Protein AF-A0A7X6ZB89-F1 (afdb_monomer_lite)

Foldseek 3Di:
DDPPPDCPPPVNPVVVVPPPLVVLLVVLVVLLVVLLVVLVVQLVVDDDPLNVLSVVLNVQSVVLSVQLVVCVVPDPDPVVNVVSSVVSSVSNVVSSVVSVVVSVVVVVVPPPPPDD

Radius of gyration: 21.14 Å; chains: 1; bounding box: 41×26×75 Å

Structure (mmCIF, N/CA/C/O backbone):
data_AF-A0A7X6ZB89-F1
#
_entry.id   AF-A0A7X6ZB89-F1
#
loop_
_atom_site.group_PDB
_atom_site.id
_atom_site.type_symbol
_atom_site.label_atom_id
_atom_site.label_alt_id
_atom_site.label_comp_id
_atom_site.label_asym_id
_atom_site.label_entity_id
_atom_site.label_seq_id
_atom_site.pdbx_PDB_ins_code
_atom_site.Cartn_x
_atom_site.Cartn_y
_atom_site.Cartn_z
_atom_site.occupancy
_atom_site.B_iso_or_equiv
_atom_site.auth_seq_id
_atom_site.auth_comp_id
_atom_site.auth_asym_id
_atom_site.auth_atom_id
_atom_site.pdbx_PDB_model_num
ATOM 1 N N . MET A 1 1 ? -27.510 18.300 45.429 1.00 42.75 1 MET A N 1
ATOM 2 C CA . MET A 1 1 ? -27.590 19.033 44.149 1.00 42.75 1 MET A CA 1
ATOM 3 C C . MET A 1 1 ? -27.216 18.046 43.051 1.00 42.75 1 MET A C 1
ATOM 5 O O . MET A 1 1 ? -26.042 17.742 42.904 1.00 42.75 1 MET A O 1
ATOM 9 N N . SER A 1 2 ? -28.198 17.409 42.405 1.00 51.78 2 SER A N 1
ATOM 10 C CA . SER A 1 2 ? -27.920 16.395 41.379 1.00 51.78 2 SER A CA 1
ATOM 11 C C . SER A 1 2 ? -27.474 17.092 40.100 1.00 51.78 2 SER A C 1
ATOM 13 O O . SER A 1 2 ? -28.306 17.671 39.404 1.00 51.78 2 SER A O 1
ATOM 15 N N . GLU A 1 3 ? -26.178 17.044 39.787 1.00 60.84 3 GLU A N 1
ATOM 16 C CA . GLU A 1 3 ? -25.675 17.360 38.449 1.00 60.84 3 GLU A CA 1
ATOM 17 C C . GLU A 1 3 ? -26.241 16.330 37.465 1.00 60.84 3 GLU A C 1
ATOM 19 O O . GLU A 1 3 ? -25.663 15.275 37.198 1.00 60.84 3 GLU A O 1
ATOM 24 N N . ARG A 1 4 ? -27.446 16.604 36.961 1.00 61.22 4 ARG A N 1
ATOM 25 C CA . ARG A 1 4 ? -28.065 15.860 35.869 1.00 61.22 4 ARG A CA 1
ATOM 26 C C . ARG A 1 4 ? -27.124 16.001 34.675 1.00 61.22 4 ARG A C 1
ATOM 28 O O . ARG A 1 4 ? -27.034 17.077 34.097 1.00 61.22 4 ARG A O 1
ATOM 35 N N . SER A 1 5 ? -26.378 14.936 34.371 1.00 62.72 5 SER A N 1
ATOM 36 C CA . SER A 1 5 ? -25.467 14.865 33.227 1.00 62.72 5 SER A CA 1
ATOM 37 C C . SER A 1 5 ? -26.210 15.354 31.985 1.00 62.72 5 SER A C 1
ATOM 39 O O . SER A 1 5 ? -27.123 14.682 31.512 1.00 62.72 5 SER A O 1
ATOM 41 N N . ASP A 1 6 ? -25.878 16.558 31.522 1.00 69.88 6 ASP A N 1
ATOM 42 C CA . ASP A 1 6 ? -26.587 17.221 30.434 1.00 69.88 6 ASP A CA 1
ATOM 43 C C . ASP A 1 6 ? -26.511 16.349 29.163 1.00 69.88 6 ASP A C 1
ATOM 45 O O . ASP A 1 6 ? -25.403 16.092 28.666 1.00 69.88 6 ASP A O 1
ATOM 49 N N . PRO A 1 7 ? -27.653 15.855 28.645 1.00 63.06 7 PRO A N 1
ATOM 50 C CA . PRO A 1 7 ? -27.685 14.982 27.476 1.00 63.06 7 PRO A CA 1
ATOM 51 C C . PRO A 1 7 ? -27.354 15.715 26.166 1.00 63.06 7 PRO A C 1
ATOM 53 O O . PRO A 1 7 ? -27.076 15.055 25.164 1.00 63.06 7 PRO A O 1
ATOM 56 N N . THR A 1 8 ? -27.341 17.053 26.153 1.00 70.00 8 THR A N 1
ATOM 57 C CA . THR A 1 8 ? -26.950 17.853 24.976 1.00 70.00 8 THR A CA 1
ATOM 58 C C . THR A 1 8 ? -25.439 18.047 24.860 1.00 70.00 8 THR A C 1
ATOM 60 O O . THR A 1 8 ? -24.927 18.398 23.795 1.00 70.00 8 THR A O 1
ATOM 63 N N . LYS A 1 9 ? -24.681 17.733 25.917 1.00 69.62 9 LYS A N 1
ATOM 64 C CA . LYS A 1 9 ? -23.219 17.758 25.879 1.00 69.62 9 LYS A CA 1
ATOM 65 C C . LYS A 1 9 ? -22.732 16.677 24.915 1.00 69.62 9 LYS A C 1
ATOM 67 O O . LYS A 1 9 ? -22.846 15.489 25.209 1.00 69.62 9 LYS A O 1
ATOM 72 N N . MET A 1 10 ? -22.116 17.074 23.798 1.00 67.94 10 MET A N 1
ATOM 73 C CA . MET A 1 10 ? -21.648 16.151 22.744 1.00 67.94 10 MET A CA 1
ATOM 74 C C . MET A 1 10 ? -20.794 14.979 23.275 1.00 67.94 10 MET A C 1
ATOM 76 O O . MET A 1 10 ? -20.833 13.879 22.739 1.00 67.94 10 MET A O 1
ATOM 80 N N . ARG A 1 11 ? -20.065 15.167 24.387 1.00 65.31 11 ARG A N 1
ATOM 81 C CA . ARG A 1 11 ? -19.260 14.121 25.055 1.00 65.31 11 ARG A CA 1
ATOM 82 C C . ARG A 1 11 ? -20.083 12.981 25.694 1.00 65.31 11 ARG A C 1
ATOM 84 O O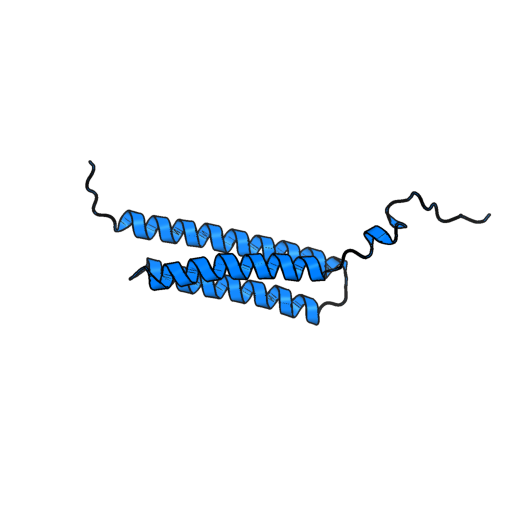 . ARG A 1 11 ? -19.539 11.895 25.926 1.00 65.31 11 ARG A O 1
ATOM 91 N N . ASN A 1 12 ? -21.354 13.236 26.004 1.00 64.56 12 ASN A N 1
ATOM 92 C CA . ASN A 1 12 ? -22.295 12.286 26.602 1.00 64.56 12 ASN A CA 1
ATOM 93 C C . ASN A 1 12 ? -23.173 11.573 25.567 1.00 64.56 12 ASN A C 1
ATOM 95 O O . ASN A 1 12 ? -23.901 10.661 25.947 1.00 64.56 12 ASN A O 1
ATOM 99 N N . GLN A 1 13 ? -23.094 11.931 24.280 1.00 72.12 13 GLN A N 1
ATOM 100 C CA . GLN A 1 13 ? -23.859 11.254 23.234 1.00 72.12 13 GLN A CA 1
ATOM 101 C C . GLN A 1 13 ? -23.305 9.837 22.982 1.00 72.12 13 GLN A C 1
ATOM 103 O O . GLN A 1 13 ? -22.176 9.692 22.498 1.00 72.12 13 GLN A O 1
ATOM 108 N N . PRO A 1 14 ? -24.081 8.769 23.266 1.00 59.59 14 PRO A N 1
ATOM 109 C CA . PRO A 1 14 ? -23.645 7.384 23.056 1.00 59.59 14 PRO A CA 1
ATOM 110 C C . PRO A 1 14 ? -23.413 7.063 21.573 1.00 59.59 14 PRO A C 1
ATOM 112 O O . PRO A 1 14 ? -22.560 6.243 21.231 1.00 59.59 14 PRO A O 1
ATOM 115 N N . SER A 1 15 ? -24.129 7.756 20.683 1.00 59.75 15 SER A N 1
ATOM 116 C CA . SER A 1 15 ? -24.000 7.642 19.228 1.00 59.75 15 SER A CA 1
ATOM 117 C C . SER A 1 15 ? -22.623 8.071 18.709 1.00 59.75 15 SER A C 1
ATOM 119 O O . SER A 1 15 ? -22.133 7.490 17.748 1.00 59.75 15 SER A O 1
ATOM 121 N N . LEU A 1 16 ? -21.946 9.015 19.375 1.00 55.19 16 LEU A N 1
ATOM 122 C CA . LEU A 1 16 ? -20.591 9.448 19.004 1.00 55.19 16 LEU A CA 1
ATOM 123 C C . LEU A 1 16 ? -19.489 8.534 19.566 1.00 55.19 16 LEU A C 1
ATOM 125 O O . LEU A 1 16 ? -18.369 8.536 19.057 1.00 55.19 16 LEU A O 1
ATOM 129 N N . ARG A 1 17 ? -19.782 7.721 20.592 1.00 55.66 17 ARG A N 1
ATOM 130 C CA . ARG A 1 17 ? -18.818 6.758 21.167 1.00 55.66 17 ARG A CA 1
ATOM 131 C C . ARG A 1 17 ? -18.786 5.413 20.454 1.00 55.66 17 ARG A C 1
ATOM 133 O O . ARG A 1 17 ? -17.824 4.668 20.614 1.00 55.66 17 ARG A O 1
ATOM 140 N N . THR A 1 18 ? -19.821 5.091 19.688 1.00 54.84 18 THR A N 1
ATOM 141 C CA . THR A 1 18 ? -19.956 3.787 19.024 1.00 54.84 18 THR A CA 1
ATOM 142 C C . THR A 1 18 ? -19.384 3.765 17.612 1.00 54.84 18 THR A C 1
ATOM 144 O O . THR A 1 18 ? -19.550 2.761 16.922 1.00 54.84 18 THR A O 1
ATOM 147 N N . SER A 1 19 ? -18.657 4.813 17.193 1.00 54.06 19 SER A N 1
ATOM 148 C CA . SER A 1 19 ? -17.944 4.816 15.913 1.00 54.06 19 SER A CA 1
ATOM 149 C C . SER A 1 19 ? -16.975 3.638 15.870 1.00 54.06 19 SER A C 1
ATOM 151 O O . SER A 1 19 ? -15.912 3.618 16.497 1.00 54.06 19 SER A O 1
ATOM 153 N N . SER A 1 20 ? -17.423 2.577 15.205 1.00 60.00 20 SER A N 1
ATOM 154 C CA . SER A 1 20 ? -16.747 1.299 15.233 1.00 60.00 20 SER A CA 1
ATOM 155 C C . SER A 1 20 ? -15.452 1.445 14.443 1.00 60.00 20 SER A C 1
ATOM 157 O O . SER A 1 20 ? -15.461 1.703 13.241 1.00 60.00 20 SER A O 1
ATOM 159 N N . GLY A 1 21 ? -14.308 1.233 15.096 1.00 61.91 21 GLY A N 1
ATOM 160 C CA . GLY A 1 21 ? -12.998 1.219 14.428 1.00 61.91 21 GLY A CA 1
ATOM 161 C C . GLY A 1 21 ? -12.894 0.208 13.270 1.00 61.91 21 GLY A C 1
ATOM 162 O O . GLY A 1 21 ? -11.900 0.199 12.554 1.00 61.91 21 GLY A O 1
ATOM 163 N N . ARG A 1 22 ? -13.924 -0.627 13.053 1.00 68.19 22 ARG A N 1
ATOM 164 C CA . ARG A 1 22 ? -14.100 -1.453 11.853 1.00 68.19 22 ARG A CA 1
ATOM 165 C C . ARG A 1 22 ? -14.185 -0.625 10.574 1.00 68.19 22 ARG A C 1
ATOM 167 O O . ARG A 1 22 ? -13.656 -1.081 9.570 1.00 68.19 22 ARG A O 1
ATOM 174 N N . ILE A 1 23 ? -14.785 0.568 10.596 1.00 75.31 23 ILE A N 1
ATOM 175 C CA . ILE A 1 23 ? -14.927 1.375 9.374 1.00 75.31 23 ILE A CA 1
ATOM 176 C C . ILE A 1 23 ? -13.558 1.787 8.816 1.00 75.31 23 ILE A C 1
ATOM 178 O O . ILE A 1 23 ? -13.348 1.758 7.611 1.00 75.31 23 ILE A O 1
ATOM 182 N N . TRP A 1 24 ? -12.588 2.045 9.696 1.00 72.50 24 TRP A N 1
ATOM 183 C CA . TRP A 1 24 ? -11.210 2.340 9.310 1.00 72.50 24 TRP A CA 1
ATOM 184 C C . TRP A 1 24 ? -10.496 1.137 8.687 1.00 72.50 24 TRP A C 1
ATOM 186 O O . TRP A 1 24 ? -9.743 1.311 7.737 1.00 72.50 24 TRP A O 1
ATOM 196 N N . LEU A 1 25 ? -10.763 -0.085 9.165 1.00 71.19 25 LEU A N 1
ATOM 197 C CA . LEU A 1 25 ? -10.257 -1.306 8.525 1.00 71.19 25 LEU A CA 1
ATOM 198 C C . LEU A 1 25 ? -10.864 -1.511 7.138 1.00 71.19 25 LEU A C 1
ATOM 200 O O . LEU A 1 25 ? -10.149 -1.890 6.218 1.00 71.19 25 LEU A O 1
ATOM 204 N N . VAL A 1 26 ? -12.165 -1.253 6.992 1.00 79.25 26 VAL A N 1
ATOM 205 C CA . VAL A 1 26 ? -12.855 -1.379 5.703 1.00 79.25 26 VAL A CA 1
ATOM 206 C C . VAL A 1 26 ? -12.297 -0.367 4.706 1.00 79.25 26 VAL A C 1
ATOM 208 O O . VAL A 1 26 ? -11.897 -0.756 3.616 1.00 79.25 26 VAL A O 1
ATOM 211 N N . ILE A 1 27 ? -12.196 0.910 5.086 1.00 81.19 27 ILE A N 1
ATOM 212 C CA . ILE A 1 27 ? -11.693 1.965 4.197 1.00 81.19 27 ILE A CA 1
ATOM 213 C C . ILE A 1 27 ? -10.196 1.772 3.910 1.00 81.19 27 ILE A C 1
ATOM 215 O O . ILE A 1 27 ? -9.786 1.848 2.755 1.00 81.19 27 ILE A O 1
ATOM 219 N N . GLY A 1 28 ? -9.379 1.482 4.927 1.00 80.06 28 GLY A N 1
ATOM 220 C CA . GLY A 1 28 ? -7.946 1.227 4.755 1.00 80.06 28 GLY A CA 1
ATOM 221 C C . GLY A 1 28 ? -7.665 -0.024 3.920 1.00 80.06 28 GLY A C 1
ATOM 222 O O . GLY A 1 28 ? -6.781 -0.006 3.069 1.00 80.06 28 GLY A O 1
ATOM 223 N N . GLY A 1 29 ? -8.454 -1.085 4.107 1.00 79.75 29 GLY A N 1
ATOM 224 C CA . GLY A 1 29 ? -8.369 -2.308 3.310 1.00 79.75 29 GLY A CA 1
ATOM 225 C C . GLY A 1 29 ? -8.804 -2.089 1.872 1.00 79.75 29 GLY A C 1
ATOM 226 O O . GLY A 1 29 ? -8.121 -2.542 0.960 1.00 79.75 29 GLY A O 1
ATOM 227 N N . LEU A 1 30 ? -9.879 -1.332 1.654 1.00 87.00 30 LEU A N 1
ATOM 228 C CA . LEU A 1 30 ? -10.319 -0.961 0.314 1.00 87.00 30 LEU A CA 1
ATOM 229 C C . LEU A 1 30 ? -9.261 -0.112 -0.401 1.00 87.00 30 LEU A C 1
ATOM 231 O O . LEU A 1 30 ? -8.931 -0.385 -1.551 1.00 87.00 30 LEU A O 1
ATOM 235 N N . PHE A 1 31 ? -8.676 0.869 0.290 1.00 85.19 31 PHE A N 1
ATOM 236 C CA . PHE A 1 31 ? -7.605 1.697 -0.260 1.00 85.19 31 PHE A CA 1
ATOM 237 C C . PHE A 1 31 ? -6.371 0.862 -0.624 1.00 85.19 31 PHE A C 1
ATOM 239 O O . PHE A 1 31 ? -5.860 0.975 -1.739 1.00 85.19 31 PHE A O 1
ATOM 246 N N . ALA A 1 32 ? -5.918 -0.009 0.282 1.00 81.94 32 ALA A N 1
ATOM 247 C CA . ALA A 1 32 ? -4.782 -0.895 0.044 1.00 81.94 32 ALA A CA 1
ATOM 248 C C . ALA A 1 32 ? -5.051 -1.885 -1.100 1.00 81.94 32 ALA A C 1
ATOM 250 O O . ALA A 1 32 ? -4.176 -2.108 -1.931 1.00 81.94 32 ALA A O 1
ATOM 251 N N . ALA A 1 33 ? -6.264 -2.437 -1.180 1.00 87.00 33 ALA A N 1
ATOM 252 C CA . ALA A 1 33 ? -6.658 -3.350 -2.246 1.00 87.00 33 ALA A CA 1
ATOM 253 C C . ALA A 1 33 ? -6.660 -2.653 -3.611 1.00 87.00 33 ALA A C 1
ATOM 255 O O . ALA A 1 33 ? -6.066 -3.167 -4.557 1.00 87.00 33 ALA A O 1
ATOM 256 N N . LEU A 1 34 ? -7.275 -1.471 -3.713 1.00 91.88 34 LEU A N 1
ATOM 257 C CA . LEU A 1 34 ? -7.328 -0.706 -4.960 1.00 91.88 34 LEU A CA 1
ATOM 258 C C . LEU A 1 34 ? -5.927 -0.286 -5.411 1.00 91.88 34 LEU A C 1
ATOM 260 O O . LEU A 1 34 ? -5.513 -0.603 -6.525 1.00 91.88 34 LEU A O 1
ATOM 264 N N . THR A 1 35 ? -5.172 0.382 -4.537 1.00 86.12 35 THR A N 1
ATOM 265 C CA . THR A 1 35 ? -3.827 0.878 -4.871 1.00 86.12 35 THR A CA 1
ATOM 266 C C . THR A 1 35 ? -2.845 -0.261 -5.134 1.00 86.12 35 THR A C 1
ATOM 268 O O . THR A 1 35 ? -2.132 -0.229 -6.135 1.00 86.12 35 THR A O 1
ATOM 271 N N . GLY A 1 36 ? -2.852 -1.305 -4.304 1.00 86.00 36 GLY A N 1
ATOM 272 C CA . GLY A 1 36 ? -2.027 -2.495 -4.496 1.00 86.00 36 GLY A CA 1
ATOM 273 C C . GLY A 1 36 ? -2.331 -3.203 -5.815 1.00 86.00 36 GLY A C 1
ATOM 274 O O . GLY A 1 36 ? -1.405 -3.523 -6.554 1.00 86.00 36 GLY A O 1
ATOM 275 N N . THR A 1 37 ? -3.609 -3.371 -6.170 1.00 90.25 37 THR A N 1
ATOM 276 C CA . THR A 1 37 ? -3.999 -3.981 -7.455 1.00 90.25 37 THR A CA 1
ATOM 277 C C . THR A 1 37 ? -3.476 -3.167 -8.636 1.00 90.25 37 THR A C 1
ATOM 279 O O . THR A 1 37 ? -2.915 -3.739 -9.568 1.00 90.25 37 THR A O 1
ATOM 282 N N . LEU A 1 38 ? -3.592 -1.836 -8.591 1.00 89.56 38 LEU A N 1
ATOM 283 C CA . LEU A 1 38 ? -3.076 -0.966 -9.651 1.00 89.56 38 LEU A CA 1
ATOM 284 C C . LEU A 1 38 ? -1.556 -1.093 -9.816 1.00 89.56 38 LEU A C 1
ATOM 286 O O . LEU A 1 38 ? -1.078 -1.209 -10.944 1.00 89.56 38 LEU A O 1
ATOM 290 N N . PHE A 1 39 ? -0.794 -1.123 -8.720 1.00 88.38 39 PHE A N 1
ATOM 291 C CA . PHE A 1 39 ? 0.658 -1.303 -8.795 1.00 88.38 39 PHE A CA 1
ATOM 292 C C . PHE A 1 39 ? 1.063 -2.709 -9.251 1.00 88.38 39 PHE A C 1
ATOM 294 O O . PHE A 1 39 ? 2.021 -2.843 -10.011 1.00 88.38 39 PHE A O 1
ATOM 301 N N . VAL A 1 40 ? 0.320 -3.750 -8.871 1.00 90.38 40 VAL A N 1
ATOM 302 C CA . VAL A 1 40 ? 0.540 -5.110 -9.387 1.00 90.38 40 VAL A CA 1
ATOM 303 C C . VAL A 1 40 ? 0.301 -5.156 -10.896 1.00 90.38 40 VAL A C 1
ATOM 305 O O . VAL A 1 40 ? 1.146 -5.664 -11.633 1.00 90.38 40 VAL A O 1
ATOM 308 N N . LEU A 1 41 ? -0.797 -4.569 -11.380 1.00 90.44 41 LEU A N 1
ATOM 309 C CA . LEU A 1 41 ? -1.068 -4.460 -12.816 1.00 90.44 41 LEU A CA 1
ATOM 310 C C . LEU A 1 41 ? 0.035 -3.673 -13.534 1.00 90.44 41 LEU A C 1
ATOM 312 O O . LEU A 1 41 ? 0.510 -4.102 -14.585 1.00 90.44 41 LEU A O 1
ATOM 316 N N . LEU A 1 42 ? 0.501 -2.569 -12.944 1.00 87.44 42 LEU A N 1
ATOM 317 C CA . LEU A 1 42 ? 1.617 -1.791 -13.480 1.00 87.44 42 LEU A CA 1
ATOM 318 C C . LEU A 1 42 ? 2.904 -2.627 -13.562 1.00 87.44 42 LEU A C 1
ATOM 320 O O . LEU A 1 42 ? 3.612 -2.555 -14.564 1.00 87.44 42 LEU A O 1
ATOM 324 N N . ALA A 1 43 ? 3.196 -3.448 -12.553 1.00 88.88 43 ALA A N 1
ATOM 325 C CA . ALA A 1 43 ? 4.369 -4.320 -12.534 1.00 88.88 43 ALA A CA 1
ATOM 326 C C . ALA A 1 43 ? 4.315 -5.428 -13.599 1.00 88.88 43 ALA A C 1
ATOM 328 O O . ALA A 1 43 ? 5.361 -5.852 -14.088 1.00 88.88 43 ALA A O 1
ATOM 329 N N . ILE A 1 44 ? 3.116 -5.898 -13.959 1.00 91.19 44 ILE A N 1
ATOM 330 C CA . ILE A 1 44 ? 2.913 -6.884 -15.033 1.00 91.19 44 ILE A CA 1
ATOM 331 C C . ILE A 1 44 ? 3.090 -6.227 -16.410 1.00 91.19 44 ILE A C 1
ATOM 333 O O . ILE A 1 44 ? 3.686 -6.822 -17.303 1.00 91.19 44 ILE A O 1
ATOM 337 N N . GLN A 1 45 ? 2.602 -4.994 -16.574 1.00 88.69 45 GLN A N 1
ATOM 338 C CA . GLN A 1 45 ? 2.598 -4.270 -17.853 1.00 88.69 45 GLN A CA 1
ATOM 339 C C . GLN A 1 45 ? 3.906 -3.524 -18.165 1.00 88.69 45 GLN A C 1
ATOM 341 O O . GLN A 1 45 ? 4.054 -2.957 -19.249 1.00 88.69 45 GLN A O 1
ATOM 346 N N . THR A 1 46 ? 4.849 -3.461 -17.224 1.00 85.00 46 THR A N 1
ATOM 347 C CA . THR A 1 46 ? 6.100 -2.702 -17.378 1.00 85.00 46 THR A CA 1
ATOM 348 C C . THR A 1 46 ? 7.333 -3.578 -17.174 1.00 85.00 46 THR A C 1
ATOM 350 O O . THR A 1 46 ? 7.277 -4.657 -16.593 1.00 85.00 46 THR A O 1
ATOM 353 N N . GLN A 1 47 ? 8.471 -3.117 -17.692 1.00 83.19 47 GLN A N 1
ATOM 354 C CA . GLN A 1 47 ? 9.769 -3.796 -17.636 1.00 83.19 47 GLN A CA 1
ATOM 355 C C . GLN A 1 47 ? 10.823 -2.841 -17.042 1.00 83.19 47 GLN A C 1
ATOM 357 O O . GLN A 1 47 ? 10.587 -1.638 -16.920 1.00 83.19 47 GLN A O 1
ATOM 362 N N . GLY A 1 48 ? 11.986 -3.368 -16.651 1.00 86.00 48 GLY A N 1
ATOM 363 C CA . GLY A 1 48 ? 13.103 -2.560 -16.143 1.00 86.00 48 GLY A CA 1
ATOM 364 C C . GLY A 1 48 ? 12.812 -1.833 -14.821 1.00 86.00 48 GLY A C 1
ATOM 365 O O . GLY A 1 48 ? 12.157 -2.374 -13.928 1.00 86.00 48 GLY A O 1
ATOM 366 N N . ALA A 1 49 ? 13.311 -0.601 -14.687 1.00 84.56 49 ALA A N 1
ATOM 367 C CA . ALA A 1 49 ? 13.235 0.176 -13.445 1.00 84.56 49 ALA A CA 1
ATOM 368 C C . ALA A 1 49 ? 11.789 0.454 -12.989 1.00 84.56 49 ALA A C 1
ATOM 370 O O . ALA A 1 49 ? 11.494 0.375 -11.797 1.00 84.56 49 ALA A O 1
ATOM 371 N N . THR A 1 50 ? 10.863 0.701 -13.923 1.00 84.19 50 THR A N 1
ATOM 372 C CA . THR A 1 50 ? 9.442 0.938 -13.611 1.00 84.19 50 THR A CA 1
ATOM 373 C C . THR A 1 50 ? 8.794 -0.272 -12.935 1.00 84.19 50 THR A C 1
ATOM 375 O O . THR A 1 50 ? 8.041 -0.106 -11.974 1.00 84.19 50 THR A O 1
ATOM 378 N N . ARG A 1 51 ? 9.146 -1.495 -13.362 1.00 86.88 51 ARG A N 1
ATOM 379 C CA . ARG A 1 51 ? 8.654 -2.734 -12.741 1.00 86.88 51 ARG A CA 1
ATOM 380 C C . ARG A 1 51 ? 9.132 -2.869 -11.299 1.00 86.88 51 ARG A C 1
ATOM 382 O O . ARG A 1 51 ? 8.341 -3.214 -10.427 1.00 86.88 51 ARG A O 1
ATOM 389 N N . ILE A 1 52 ? 10.405 -2.568 -11.037 1.00 87.00 52 ILE A N 1
ATOM 390 C CA . ILE A 1 52 ? 10.982 -2.639 -9.686 1.00 87.00 52 ILE A CA 1
ATOM 391 C C . ILE A 1 52 ? 10.255 -1.669 -8.746 1.00 87.00 52 ILE A C 1
ATOM 393 O O . ILE A 1 52 ? 9.851 -2.066 -7.653 1.00 87.00 52 ILE A O 1
ATOM 397 N N . VAL A 1 53 ? 10.017 -0.430 -9.193 1.00 86.81 53 VAL A N 1
ATOM 398 C CA . VAL A 1 53 ? 9.271 0.573 -8.414 1.00 86.81 53 VAL A CA 1
ATOM 399 C C . VAL A 1 53 ? 7.843 0.108 -8.129 1.00 86.81 53 VAL A C 1
ATOM 401 O O . VAL A 1 53 ? 7.381 0.228 -6.996 1.00 86.81 53 VAL A O 1
ATOM 404 N N . ALA A 1 54 ? 7.156 -0.471 -9.115 1.00 85.44 54 ALA A N 1
ATOM 405 C CA . ALA A 1 54 ? 5.792 -0.963 -8.942 1.00 85.44 54 ALA A CA 1
ATOM 406 C C . ALA A 1 54 ? 5.700 -2.133 -7.938 1.00 85.44 54 ALA A C 1
ATOM 408 O O . ALA A 1 54 ? 4.796 -2.166 -7.098 1.00 85.44 54 ALA A O 1
ATOM 409 N N . ILE A 1 55 ? 6.665 -3.060 -7.962 1.00 87.06 55 ILE A N 1
ATOM 410 C CA . ILE A 1 55 ? 6.749 -4.158 -6.984 1.00 87.06 55 ILE A CA 1
ATOM 411 C C . ILE A 1 55 ? 7.021 -3.606 -5.579 1.00 87.06 55 ILE A C 1
ATOM 413 O O . ILE A 1 55 ? 6.327 -3.976 -4.630 1.00 87.06 55 ILE A O 1
ATOM 417 N N . ALA A 1 56 ? 7.990 -2.695 -5.445 1.00 86.31 56 ALA A N 1
ATOM 418 C CA . ALA A 1 56 ? 8.331 -2.081 -4.164 1.00 86.31 56 ALA A CA 1
ATOM 419 C C . ALA A 1 56 ? 7.141 -1.312 -3.563 1.00 86.31 56 ALA A C 1
ATOM 421 O O . ALA A 1 56 ? 6.848 -1.459 -2.376 1.00 86.31 56 ALA A O 1
ATOM 422 N N . ALA A 1 57 ? 6.410 -0.556 -4.388 1.00 82.44 57 ALA A N 1
ATOM 423 C CA . ALA A 1 57 ? 5.206 0.164 -3.981 1.00 82.44 57 ALA A CA 1
ATOM 424 C C . ALA A 1 57 ? 4.110 -0.787 -3.480 1.00 82.44 57 ALA A C 1
ATOM 426 O O . ALA A 1 57 ? 3.548 -0.578 -2.404 1.00 82.44 57 ALA A O 1
ATOM 427 N N . SER A 1 58 ? 3.857 -1.869 -4.224 1.00 84.19 58 SER A N 1
ATOM 428 C CA . SER A 1 58 ? 2.888 -2.905 -3.843 1.00 84.19 58 SER A CA 1
ATOM 429 C C . SER A 1 58 ? 3.234 -3.515 -2.482 1.00 84.19 58 SER A C 1
ATOM 431 O O . SER A 1 58 ? 2.378 -3.612 -1.601 1.00 84.19 58 SER A O 1
ATOM 433 N N . ALA A 1 59 ? 4.505 -3.875 -2.279 1.00 88.88 59 ALA A N 1
ATOM 434 C CA . ALA A 1 59 ? 4.985 -4.439 -1.021 1.00 88.88 59 ALA A CA 1
ATOM 435 C C . ALA A 1 59 ? 4.859 -3.446 0.147 1.00 88.88 59 ALA A C 1
ATOM 437 O O . ALA A 1 59 ? 4.419 -3.823 1.234 1.00 88.88 59 ALA A O 1
ATOM 438 N N . ALA A 1 60 ? 5.186 -2.171 -0.073 1.00 83.69 60 ALA A N 1
ATOM 439 C CA . ALA A 1 60 ? 5.086 -1.132 0.948 1.00 83.69 60 ALA A CA 1
ATOM 440 C C . ALA A 1 60 ? 3.631 -0.859 1.375 1.00 83.69 60 ALA A C 1
ATOM 442 O O . ALA A 1 60 ? 3.356 -0.702 2.569 1.00 83.69 60 ALA A O 1
ATOM 443 N N . ILE A 1 61 ? 2.689 -0.859 0.424 1.00 82.50 61 ILE A N 1
ATOM 444 C CA . ILE A 1 61 ? 1.249 -0.734 0.703 1.00 82.50 61 ILE A CA 1
ATOM 445 C C . ILE A 1 61 ? 0.767 -1.923 1.540 1.00 82.50 61 ILE A C 1
ATOM 447 O O . ILE A 1 61 ? 0.104 -1.726 2.562 1.00 82.50 61 ILE A O 1
ATOM 451 N N . LEU A 1 62 ? 1.142 -3.149 1.162 1.00 85.62 62 LEU A N 1
ATOM 452 C CA . LEU A 1 62 ? 0.804 -4.350 1.931 1.00 85.62 62 LEU A CA 1
ATOM 453 C C . LEU A 1 62 ? 1.369 -4.289 3.354 1.00 85.62 62 LEU A C 1
ATOM 455 O O . LEU A 1 62 ? 0.650 -4.581 4.310 1.00 85.62 62 LEU A O 1
ATOM 459 N N . LEU A 1 63 ? 2.619 -3.849 3.514 1.00 84.50 63 LEU A N 1
ATOM 460 C CA . LEU A 1 63 ? 3.245 -3.705 4.826 1.00 84.50 63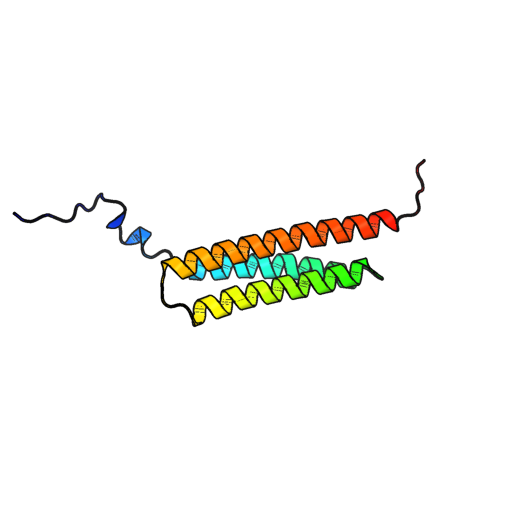 LEU A CA 1
ATOM 461 C C . LEU A 1 63 ? 2.514 -2.671 5.694 1.00 84.50 63 LEU A C 1
ATOM 463 O O . LEU A 1 63 ? 2.206 -2.953 6.852 1.00 84.50 63 LEU A O 1
ATOM 467 N N . CYS A 1 64 ? 2.162 -1.508 5.136 1.00 80.12 64 CYS A N 1
ATOM 468 C CA . CYS A 1 64 ? 1.350 -0.520 5.850 1.00 80.12 64 CYS A CA 1
ATOM 469 C C . CYS A 1 64 ? -0.010 -1.096 6.262 1.00 80.12 64 CYS A C 1
ATOM 471 O O . CYS A 1 64 ? -0.490 -0.823 7.363 1.00 80.12 64 CYS A O 1
ATOM 473 N N . PHE A 1 65 ? -0.633 -1.913 5.408 1.00 78.00 65 PHE A N 1
ATOM 474 C CA . PHE A 1 65 ? -1.921 -2.520 5.733 1.00 78.00 65 PHE A CA 1
ATOM 475 C C . PHE A 1 65 ? -1.786 -3.524 6.878 1.00 78.00 65 PHE A C 1
ATOM 477 O O . PHE A 1 65 ? -2.594 -3.514 7.809 1.00 78.00 65 PHE A O 1
ATOM 484 N N . LEU A 1 66 ? -0.720 -4.326 6.876 1.00 80.69 66 LEU A N 1
ATOM 485 C CA . LEU A 1 66 ? -0.408 -5.223 7.986 1.00 80.69 66 LEU A CA 1
ATOM 486 C C . LEU A 1 66 ? -0.213 -4.458 9.297 1.00 80.69 66 LEU A C 1
ATOM 488 O O . LEU A 1 66 ? -0.730 -4.893 10.323 1.00 80.69 66 LEU A O 1
ATOM 492 N N . VAL A 1 67 ? 0.436 -3.291 9.280 1.00 79.50 67 VAL A N 1
ATOM 493 C CA . VAL A 1 67 ? 0.564 -2.439 10.477 1.00 79.50 67 VAL A CA 1
ATOM 494 C C . VAL A 1 67 ? -0.809 -2.022 11.015 1.00 79.50 67 VAL A C 1
ATOM 496 O O . VAL A 1 67 ? -1.027 -2.084 12.228 1.00 79.50 67 VAL A O 1
ATOM 499 N N . ILE A 1 68 ? -1.760 -1.659 10.147 1.00 71.50 68 ILE A N 1
ATOM 500 C CA . ILE A 1 68 ? -3.145 -1.340 10.543 1.00 71.50 68 ILE A CA 1
ATOM 501 C C . ILE A 1 68 ? -3.817 -2.557 11.198 1.00 71.50 68 ILE A C 1
ATOM 503 O O . ILE A 1 68 ? -4.427 -2.430 12.267 1.00 71.50 68 ILE A O 1
ATOM 507 N N . VAL A 1 69 ? -3.680 -3.739 10.588 1.00 77.44 69 VAL A N 1
ATOM 508 C CA . VAL A 1 69 ? -4.261 -4.996 11.090 1.00 77.44 69 VAL A CA 1
ATOM 509 C C . VAL A 1 69 ? -3.667 -5.373 12.451 1.00 77.44 69 VAL A C 1
ATOM 511 O O . VAL A 1 69 ? -4.419 -5.599 13.403 1.00 77.44 69 VAL A O 1
ATOM 514 N N . ILE A 1 70 ? -2.338 -5.366 12.577 1.00 79.00 70 ILE A N 1
ATOM 515 C CA . ILE A 1 70 ? -1.617 -5.709 13.811 1.00 79.00 70 ILE A CA 1
ATOM 516 C C . ILE A 1 70 ? -1.969 -4.719 14.921 1.00 79.00 70 ILE A C 1
ATOM 518 O O . ILE A 1 70 ? -2.379 -5.129 16.006 1.00 79.00 70 ILE A O 1
ATOM 522 N N . THR A 1 71 ? -1.913 -3.414 14.643 1.00 71.12 71 THR A N 1
ATOM 523 C CA . THR A 1 71 ? -2.274 -2.374 15.621 1.00 71.12 71 THR A CA 1
ATOM 524 C C . THR A 1 71 ? -3.696 -2.584 16.136 1.00 71.12 71 THR A C 1
ATOM 526 O O . THR A 1 71 ? -3.968 -2.402 17.323 1.00 71.12 71 THR A O 1
ATOM 529 N N . ARG A 1 72 ? -4.630 -3.014 15.279 1.00 69.06 72 ARG A N 1
ATOM 530 C CA . ARG A 1 72 ? -6.010 -3.258 15.706 1.00 69.06 72 ARG A CA 1
ATOM 531 C C . ARG A 1 72 ? -6.136 -4.420 16.690 1.00 69.06 72 ARG A C 1
ATOM 533 O O . ARG A 1 72 ? -7.035 -4.364 17.545 1.00 69.06 72 ARG A O 1
ATOM 540 N N . ILE A 1 73 ? -5.335 -5.467 16.514 1.00 74.31 73 ILE A N 1
ATOM 541 C CA . ILE A 1 73 ? -5.350 -6.670 17.356 1.00 74.31 73 ILE A CA 1
ATOM 542 C C . ILE A 1 73 ? -4.630 -6.382 18.679 1.00 74.31 73 ILE A C 1
ATOM 544 O O . ILE A 1 73 ? -5.150 -6.739 19.732 1.00 74.31 73 ILE A O 1
ATOM 548 N N . T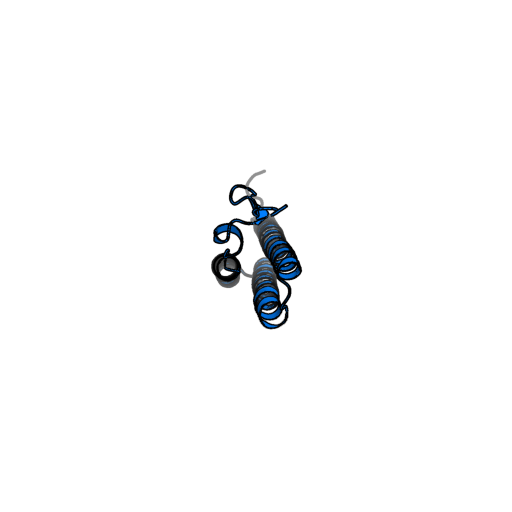HR A 1 74 ? -3.509 -5.661 18.633 1.00 75.50 74 THR A N 1
ATOM 549 C CA . THR A 1 74 ? -2.636 -5.435 19.795 1.00 75.50 74 THR A CA 1
ATOM 550 C C . THR A 1 74 ? -3.060 -4.245 20.665 1.00 75.50 74 THR A C 1
ATOM 552 O O . THR A 1 74 ? -2.887 -4.277 21.881 1.00 75.50 74 THR A O 1
ATOM 555 N N . VAL A 1 75 ? -3.633 -3.178 20.089 1.00 66.44 75 VAL A N 1
ATOM 556 C CA . VAL A 1 75 ? -3.920 -1.935 20.831 1.00 66.44 75 VAL A CA 1
ATOM 557 C C . VAL A 1 75 ? -5.362 -1.897 21.355 1.00 66.44 75 VAL A C 1
ATOM 559 O O . VAL A 1 75 ? -6.340 -1.826 20.595 1.00 66.44 75 VAL A O 1
ATOM 562 N N . SER A 1 76 ? -5.473 -1.895 22.688 1.00 59.50 76 SER A N 1
ATOM 563 C CA . SER A 1 76 ? -6.727 -1.780 23.451 1.00 59.50 76 SER A CA 1
ATOM 564 C C . SER A 1 76 ? -7.220 -0.327 23.603 1.00 59.50 76 SER A C 1
ATOM 566 O O . SER A 1 76 ? -8.423 -0.080 23.675 1.00 59.50 76 SER A O 1
ATOM 568 N N . SER A 1 77 ? -6.324 0.671 23.581 1.00 61.09 77 SER A N 1
ATOM 569 C CA . SER A 1 77 ? -6.691 2.074 23.829 1.00 61.09 77 SER A CA 1
ATOM 570 C C . SER A 1 77 ? -7.281 2.778 22.596 1.00 61.09 77 SER A C 1
ATOM 572 O O . SER A 1 77 ? -6.690 2.811 21.516 1.00 61.09 77 SER A O 1
ATOM 574 N N . SER A 1 78 ? -8.462 3.384 22.767 1.00 62.34 78 SER A N 1
ATOM 575 C CA . SER A 1 78 ? -9.250 4.001 21.683 1.00 62.34 78 SER A CA 1
ATOM 576 C C . SER A 1 78 ? -8.533 5.176 20.990 1.00 62.34 78 SER A C 1
ATOM 578 O O . SER A 1 78 ? -8.529 5.278 19.763 1.00 62.34 78 SER A O 1
ATOM 580 N N . THR A 1 79 ? -7.846 6.031 21.756 1.00 61.59 79 THR A N 1
ATOM 581 C CA . THR A 1 79 ? -7.197 7.248 21.233 1.00 61.59 79 THR A CA 1
ATOM 582 C C . THR A 1 79 ? -5.927 6.956 20.429 1.00 61.59 79 THR A C 1
ATOM 584 O O . THR A 1 79 ? -5.679 7.596 19.407 1.00 61.59 79 THR A O 1
ATOM 587 N N . VAL A 1 8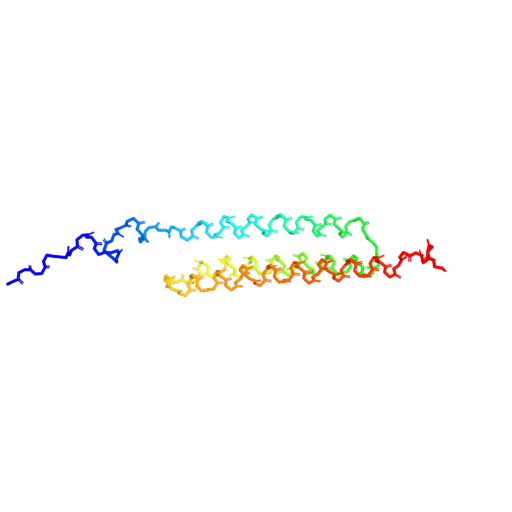0 ? -5.128 5.971 20.856 1.00 63.94 80 VAL A N 1
ATOM 588 C CA . VAL A 1 80 ? -3.924 5.546 20.119 1.00 63.94 80 VAL A CA 1
ATOM 589 C C . VAL A 1 80 ? -4.333 4.872 18.813 1.00 63.94 80 VAL A C 1
ATOM 591 O O . VAL A 1 80 ? -3.747 5.151 17.773 1.00 63.94 80 VAL A O 1
ATOM 594 N N . LYS A 1 81 ? -5.417 4.086 18.837 1.00 64.56 81 LYS A N 1
ATOM 595 C CA . LYS A 1 81 ? -5.989 3.439 17.651 1.00 64.56 81 LYS A CA 1
ATOM 596 C C . LYS A 1 81 ? -6.289 4.431 16.527 1.00 64.56 81 LYS A C 1
ATOM 598 O O . LYS A 1 81 ? -5.875 4.205 15.397 1.00 64.56 81 LYS A O 1
ATOM 603 N N . LEU A 1 82 ? -6.957 5.540 16.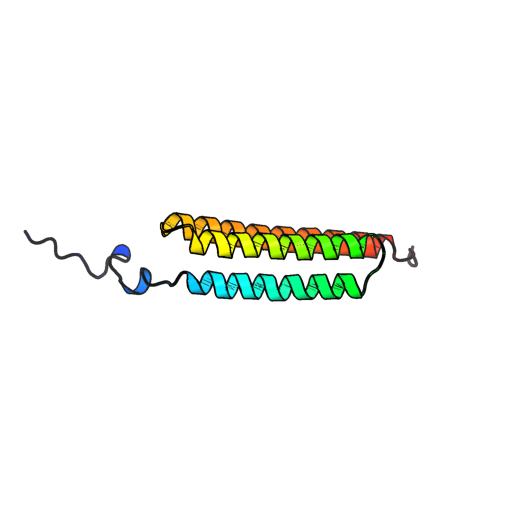847 1.00 66.38 82 LEU A N 1
ATOM 604 C CA . LEU A 1 82 ? -7.304 6.590 15.881 1.00 66.38 82 LEU A CA 1
ATOM 605 C C . LEU A 1 82 ? -6.067 7.268 15.280 1.00 66.38 82 LEU A C 1
ATOM 607 O O . LEU A 1 82 ? -5.990 7.429 14.064 1.00 66.38 82 LEU A O 1
ATOM 611 N N . ARG A 1 83 ? -5.079 7.620 16.112 1.00 70.44 83 ARG A N 1
ATOM 612 C CA . ARG A 1 83 ? -3.834 8.248 15.640 1.00 70.44 83 ARG A CA 1
ATOM 613 C C . ARG A 1 83 ? -3.018 7.319 14.749 1.00 70.44 83 ARG A C 1
ATOM 615 O O . ARG A 1 83 ? -2.590 7.743 13.680 1.00 70.44 83 ARG A O 1
ATOM 622 N N . THR A 1 84 ? -2.828 6.064 15.148 1.00 66.69 84 THR A N 1
ATOM 623 C CA . THR A 1 84 ? -2.053 5.107 14.350 1.00 66.69 84 THR A CA 1
ATOM 624 C C . THR A 1 84 ? -2.743 4.792 13.022 1.00 66.69 84 THR A C 1
ATOM 626 O O . THR A 1 84 ? -2.067 4.701 12.003 1.00 66.69 84 THR A O 1
ATOM 629 N N . MET A 1 85 ? -4.078 4.699 12.998 1.00 66.44 85 MET A N 1
ATOM 630 C CA . MET A 1 85 ? -4.845 4.499 11.758 1.00 66.44 85 MET A CA 1
ATOM 631 C C . MET A 1 85 ? -4.726 5.695 10.807 1.00 66.44 85 MET A C 1
ATOM 633 O O . MET A 1 85 ? -4.498 5.503 9.614 1.00 66.44 85 MET A O 1
ATOM 637 N N . ALA A 1 86 ? -4.822 6.920 11.330 1.00 75.44 86 ALA A N 1
ATOM 638 C CA . ALA A 1 86 ? -4.667 8.132 10.529 1.00 75.44 86 ALA A CA 1
ATOM 639 C C . ALA A 1 86 ? -3.255 8.250 9.939 1.00 75.44 86 ALA A C 1
ATOM 641 O O . ALA A 1 86 ? -3.111 8.525 8.749 1.00 75.44 86 ALA A O 1
ATOM 642 N N . ILE A 1 87 ? -2.221 7.984 10.746 1.00 75.12 87 ILE A N 1
ATOM 643 C CA . ILE A 1 87 ? -0.829 7.984 10.279 1.00 75.12 87 ILE A CA 1
ATOM 644 C C . ILE A 1 87 ? -0.645 6.917 9.203 1.00 75.12 87 ILE A C 1
ATOM 646 O O . ILE A 1 87 ? -0.123 7.231 8.145 1.00 75.12 87 ILE A O 1
ATOM 650 N N . ALA A 1 88 ? -1.133 5.695 9.420 1.00 70.38 88 ALA A N 1
ATOM 651 C CA . ALA A 1 88 ? -0.987 4.619 8.447 1.00 70.38 88 ALA A CA 1
ATOM 652 C C . ALA A 1 88 ? -1.701 4.916 7.115 1.00 70.38 88 ALA A C 1
ATOM 654 O O . ALA A 1 88 ? -1.131 4.657 6.056 1.00 70.38 88 ALA A O 1
ATOM 655 N N . MET A 1 89 ? -2.905 5.506 7.140 1.00 74.00 89 MET A N 1
ATOM 656 C CA . MET A 1 89 ? -3.575 5.951 5.909 1.00 74.00 89 MET A CA 1
ATOM 657 C C . MET A 1 89 ? -2.789 7.056 5.200 1.00 74.00 89 MET A C 1
ATOM 659 O O . MET A 1 89 ? -2.643 7.014 3.978 1.00 74.00 89 MET A O 1
ATOM 663 N N . LEU A 1 90 ? -2.244 8.016 5.952 1.00 76.31 90 LEU A N 1
ATOM 664 C CA . LEU A 1 90 ? -1.422 9.079 5.381 1.00 76.31 90 LEU A CA 1
ATOM 665 C C . LEU A 1 90 ? -0.137 8.508 4.763 1.00 76.31 90 LEU A C 1
ATOM 667 O O . LEU A 1 90 ? 0.223 8.878 3.649 1.00 76.31 90 LEU A O 1
ATOM 671 N N . SER A 1 91 ? 0.515 7.559 5.437 1.00 74.81 91 SER A N 1
ATOM 672 C CA . SER A 1 91 ? 1.698 6.861 4.931 1.00 74.81 91 SER A CA 1
ATOM 673 C C . SER A 1 91 ? 1.402 6.126 3.627 1.00 74.81 91 SER A C 1
ATOM 675 O O . SER A 1 91 ? 2.150 6.286 2.666 1.00 74.81 91 SER A O 1
ATOM 677 N N . MET A 1 92 ? 0.294 5.380 3.553 1.00 72.94 92 MET A N 1
ATOM 678 C CA . MET A 1 92 ? -0.109 4.705 2.316 1.00 72.94 92 MET A CA 1
ATOM 679 C C . MET A 1 92 ? -0.337 5.688 1.166 1.00 72.94 92 MET A C 1
ATOM 681 O O . MET A 1 92 ? 0.115 5.431 0.053 1.00 72.94 92 MET A O 1
ATOM 685 N N . ALA A 1 93 ? -1.018 6.808 1.424 1.00 77.94 93 ALA A N 1
ATOM 686 C CA . ALA A 1 93 ? -1.274 7.823 0.407 1.00 77.94 93 ALA A CA 1
ATOM 687 C C . ALA A 1 93 ? 0.032 8.445 -0.110 1.00 77.94 93 ALA A C 1
ATOM 689 O O . ALA A 1 93 ? 0.230 8.540 -1.320 1.00 77.94 93 ALA A O 1
ATOM 690 N N . VAL A 1 94 ? 0.948 8.804 0.793 1.00 84.38 94 VAL A N 1
ATOM 691 C CA . VAL A 1 94 ? 2.261 9.357 0.429 1.00 84.38 94 VAL A CA 1
ATOM 692 C C . VAL A 1 94 ? 3.067 8.353 -0.394 1.00 84.38 94 VAL A C 1
ATOM 694 O O . VAL A 1 94 ? 3.577 8.714 -1.452 1.00 84.38 94 VAL A O 1
ATOM 697 N N . ILE A 1 95 ? 3.137 7.089 0.036 1.00 81.81 95 ILE A N 1
ATOM 698 C CA . ILE A 1 95 ? 3.846 6.027 -0.695 1.00 81.81 95 ILE A CA 1
ATOM 699 C C . ILE A 1 95 ? 3.257 5.859 -2.098 1.00 81.81 95 ILE A C 1
ATOM 701 O O . ILE A 1 95 ? 4.002 5.858 -3.077 1.00 81.81 95 ILE A O 1
ATOM 705 N N . ALA A 1 96 ? 1.930 5.765 -2.211 1.00 80.19 96 ALA A N 1
ATOM 706 C CA . ALA A 1 96 ? 1.263 5.593 -3.495 1.00 80.19 96 ALA A CA 1
ATOM 707 C C . ALA A 1 96 ? 1.550 6.765 -4.447 1.00 80.19 96 ALA A C 1
ATOM 709 O O . ALA A 1 96 ? 1.903 6.538 -5.603 1.00 80.19 96 ALA A O 1
ATOM 710 N N . LEU A 1 97 ? 1.460 8.008 -3.965 1.00 85.62 97 LEU A N 1
ATOM 711 C CA . LEU A 1 97 ? 1.722 9.196 -4.781 1.00 85.62 97 LEU A CA 1
ATOM 712 C C . LEU A 1 97 ? 3.186 9.277 -5.229 1.00 85.62 97 LEU A C 1
ATOM 714 O O . LEU A 1 97 ? 3.451 9.484 -6.413 1.00 85.62 97 LEU A O 1
ATOM 718 N N . VAL A 1 98 ? 4.135 9.069 -4.312 1.00 88.44 98 VAL A N 1
ATOM 719 C CA . VAL A 1 98 ? 5.573 9.137 -4.614 1.00 88.44 98 VAL A CA 1
ATOM 720 C C . VAL A 1 98 ? 5.976 8.039 -5.595 1.00 88.44 98 VAL A C 1
ATOM 722 O O . VAL A 1 98 ? 6.627 8.323 -6.599 1.00 88.44 98 VAL A O 1
ATOM 725 N N . CYS A 1 99 ? 5.561 6.793 -5.358 1.00 84.00 99 CYS A N 1
ATOM 726 C CA . CYS A 1 99 ? 5.881 5.687 -6.256 1.00 84.00 99 CYS A CA 1
ATOM 727 C C . CYS A 1 99 ? 5.233 5.850 -7.633 1.00 84.00 99 CYS A C 1
ATOM 729 O O . CYS A 1 99 ? 5.877 5.549 -8.637 1.00 84.00 99 CYS A O 1
ATOM 731 N N . MET A 1 100 ? 3.994 6.348 -7.699 1.00 84.69 100 MET A N 1
ATOM 732 C CA . MET A 1 100 ? 3.327 6.620 -8.974 1.00 84.69 100 MET A CA 1
ATOM 733 C C . MET A 1 100 ? 4.053 7.720 -9.757 1.00 84.69 100 MET A C 1
ATOM 735 O O . MET A 1 100 ? 4.289 7.571 -10.956 1.00 84.69 100 MET A O 1
ATOM 739 N N . TRP A 1 101 ? 4.464 8.795 -9.080 1.00 89.00 101 TRP A N 1
ATOM 740 C CA . TRP A 1 101 ? 5.238 9.873 -9.694 1.00 89.00 101 TRP A CA 1
ATOM 741 C C . TRP A 1 101 ? 6.591 9.375 -10.220 1.00 89.00 101 TRP A C 1
ATOM 743 O O . TRP A 1 101 ? 6.922 9.612 -11.381 1.00 89.00 101 TRP A O 1
ATOM 753 N N . LEU A 1 102 ? 7.329 8.601 -9.416 1.00 86.19 102 LEU A N 1
ATOM 754 C CA . LEU A 1 102 ? 8.599 7.987 -9.823 1.00 86.19 102 LEU A CA 1
ATOM 755 C C . LEU A 1 102 ? 8.424 7.043 -11.019 1.00 86.19 102 LEU A C 1
ATOM 757 O O . LEU A 1 102 ? 9.192 7.112 -11.976 1.00 86.19 102 LEU A O 1
ATOM 761 N N . ALA A 1 103 ? 7.401 6.186 -10.998 1.00 84.69 103 ALA A N 1
ATOM 762 C CA . ALA A 1 103 ? 7.100 5.288 -12.109 1.00 84.69 103 ALA A CA 1
ATOM 763 C C . ALA A 1 103 ? 6.787 6.065 -13.401 1.00 84.69 103 ALA A C 1
ATOM 765 O O . ALA A 1 103 ? 7.251 5.677 -14.477 1.00 84.69 103 ALA A O 1
ATOM 766 N N . GLY A 1 104 ? 6.055 7.179 -13.287 1.00 83.38 104 GLY A N 1
ATOM 767 C CA . GLY A 1 104 ? 5.780 8.100 -14.388 1.00 83.38 104 GLY A CA 1
ATOM 768 C C . GLY A 1 104 ? 7.045 8.748 -14.950 1.00 83.38 104 GLY A C 1
ATOM 769 O O . GLY A 1 104 ? 7.249 8.716 -16.161 1.00 83.38 104 GLY A O 1
ATOM 770 N N . MET A 1 105 ? 7.930 9.260 -14.090 1.00 87.00 105 MET A N 1
ATOM 771 C CA . MET A 1 105 ? 9.211 9.856 -14.499 1.00 87.00 105 MET A CA 1
ATOM 772 C C . MET A 1 105 ? 10.123 8.848 -15.205 1.00 87.00 105 MET A C 1
ATOM 774 O O . MET A 1 105 ? 10.688 9.156 -16.252 1.00 87.00 105 MET A O 1
ATOM 778 N N . LEU A 1 106 ? 10.212 7.618 -14.691 1.00 85.12 106 LEU A N 1
ATOM 779 C CA . LEU A 1 106 ? 11.007 6.549 -15.307 1.00 85.12 106 LEU A CA 1
ATOM 780 C C . LEU A 1 106 ? 10.458 6.132 -16.677 1.00 85.12 106 LEU A C 1
ATOM 782 O O . LEU A 1 106 ? 11.221 5.868 -17.607 1.00 85.12 106 LEU A O 1
ATOM 786 N N . ARG A 1 107 ? 9.130 6.100 -16.825 1.00 78.31 107 ARG A N 1
ATOM 787 C CA . ARG A 1 107 ? 8.486 5.821 -18.113 1.00 78.31 107 ARG A CA 1
ATOM 788 C C . ARG A 1 107 ? 8.644 6.986 -19.099 1.00 78.31 107 ARG A C 1
ATOM 790 O O . ARG A 1 107 ? 8.840 6.744 -20.282 1.00 78.31 107 ARG A O 1
ATOM 797 N N . ALA A 1 108 ? 8.585 8.232 -18.630 1.00 79.12 108 ALA A N 1
ATOM 798 C CA . ALA A 1 108 ? 8.773 9.415 -19.470 1.00 79.12 108 ALA A CA 1
ATOM 799 C C . ALA A 1 108 ? 10.221 9.545 -19.966 1.00 79.12 108 ALA A C 1
ATOM 801 O O . ALA A 1 108 ? 10.435 9.831 -21.137 1.00 79.12 108 ALA A O 1
ATOM 802 N N . GLY A 1 109 ? 11.210 9.258 -19.114 1.00 70.56 109 GLY A N 1
ATOM 803 C CA . GLY A 1 109 ? 12.626 9.278 -19.497 1.00 70.56 109 GLY A CA 1
ATOM 804 C C . GLY A 1 109 ? 13.046 8.152 -20.449 1.00 70.56 109 GLY A C 1
ATOM 805 O O . GLY A 1 109 ? 14.121 8.219 -21.032 1.00 70.56 109 GLY A O 1
ATOM 806 N N . THR A 1 110 ? 12.211 7.120 -20.614 1.00 63.22 110 THR A N 1
ATOM 807 C CA . THR A 1 110 ? 12.429 6.017 -21.568 1.00 63.22 110 THR A CA 1
ATOM 808 C C . THR A 1 110 ? 11.602 6.156 -22.846 1.00 63.22 110 THR A C 1
ATOM 810 O O . THR A 1 110 ? 11.823 5.401 -23.793 1.00 63.22 110 THR A O 1
ATOM 813 N N . ALA A 1 111 ? 10.680 7.123 -22.911 1.00 60.53 111 ALA A N 1
ATOM 814 C CA . ALA A 1 111 ? 10.037 7.480 -24.165 1.00 60.53 111 ALA A CA 1
ATOM 815 C C . ALA A 1 111 ? 11.094 8.137 -25.070 1.00 60.53 111 ALA A C 1
ATOM 817 O O . ALA A 1 111 ? 11.758 9.077 -24.625 1.00 60.53 111 ALA A O 1
ATOM 818 N N . PRO A 1 112 ? 11.293 7.661 -26.315 1.00 53.81 112 PRO A N 1
ATOM 819 C CA . PRO A 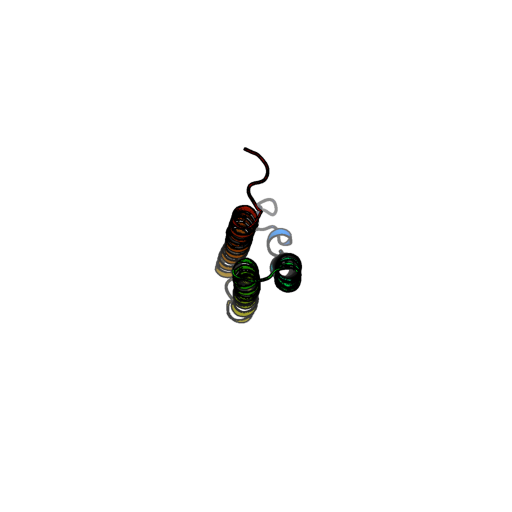1 112 ? 12.193 8.335 -27.235 1.00 53.81 112 PRO A CA 1
ATOM 820 C C . PRO A 1 112 ? 11.705 9.776 -27.379 1.00 53.81 112 PRO A C 1
ATOM 822 O O . PRO A 1 112 ? 10.523 10.006 -27.638 1.00 53.81 112 PRO A O 1
ATOM 825 N N . MET A 1 113 ? 12.608 10.731 -27.157 1.00 54.66 113 MET A N 1
ATOM 826 C CA . MET A 1 113 ? 12.393 12.153 -27.407 1.00 54.66 113 MET A CA 1
ATOM 827 C C . MET A 1 113 ? 12.092 12.361 -28.899 1.00 54.66 113 MET A C 1
ATOM 829 O O . MET A 1 113 ? 12.970 12.690 -29.685 1.00 54.66 113 MET A O 1
ATOM 833 N N . LEU A 1 114 ? 10.851 12.110 -29.306 1.00 58.25 114 LEU A N 1
ATOM 834 C CA . LEU A 1 114 ? 10.309 12.411 -30.628 1.00 58.25 114 LEU A CA 1
ATOM 835 C C . LEU A 1 114 ? 9.352 13.597 -30.501 1.00 58.25 114 LEU A C 1
ATOM 837 O O . LEU A 1 114 ? 8.170 13.484 -30.804 1.00 58.25 114 LEU A O 1
ATOM 841 N N . SER A 1 115 ? 9.862 14.720 -30.000 1.00 55.19 115 SER A N 1
ATOM 842 C CA . SER A 1 115 ? 9.310 16.059 -30.241 1.00 55.19 115 SER A CA 1
ATOM 843 C C . SER A 1 115 ? 10.254 17.101 -29.636 1.00 55.19 115 SER A C 1
ATOM 845 O O . SER A 1 115 ? 10.237 17.319 -28.422 1.00 55.19 115 SER A O 1
ATOM 847 N N . GLY A 1 116 ? 11.078 17.709 -30.486 1.00 46.16 116 GLY A N 1
ATOM 848 C CA . GLY A 1 116 ? 12.021 18.778 -30.165 1.00 46.16 116 GLY A CA 1
ATOM 849 C C . GLY A 1 116 ? 12.956 19.010 -31.333 1.00 46.16 116 GLY A C 1
ATOM 850 O O . GLY A 1 116 ? 13.998 18.327 -31.354 1.00 46.16 116 GLY A O 1
#

Secondary structure (DSSP, 8-state):
------TTSGGG-HHHH---THHHHHHHHHHHHHHHHHHHHHHHH--THHHHHHHHHHHHHHHHHHHHHHHHHH---HHHHHHHHHHHHHHHHHHHHHHHHHHHHHHHHHS-----

Sequence (116 aa):
MSERSDPTKMRNQPSLRTSSGRIWLVIGGLFAALTGTLFVLLAIQTQGATRIVAIAASAAILLCFLVIVITRITVSSSTVKLRTMAIAMLSMAVIALVCMWLAGMLRAGTAPMLSG

pLDDT: mean 75.02, std 11.64, range [42.75, 91.88]